Protein AF-A0A4U9HZ77-F1 (afdb_monomer)

Structure (mmCIF, N/CA/C/O backbone):
data_AF-A0A4U9HZ77-F1
#
_entry.id   AF-A0A4U9HZ77-F1
#
loop_
_atom_site.group_PDB
_atom_site.id
_atom_site.type_symbol
_atom_site.label_atom_id
_atom_site.label_alt_id
_atom_site.label_comp_id
_atom_site.label_asym_id
_atom_site.label_entity_id
_atom_site.label_seq_id
_atom_site.pdbx_PDB_ins_code
_atom_site.Cartn_x
_atom_site.Cartn_y
_atom_site.Cartn_z
_atom_site.occupancy
_atom_site.B_iso_or_equiv
_atom_site.auth_seq_id
_atom_site.auth_comp_id
_atom_site.auth_asym_id
_atom_site.auth_atom_id
_atom_site.pdbx_PDB_model_num
ATOM 1 N N . MET A 1 1 ? -3.917 6.157 4.366 1.00 77.12 1 MET A N 1
ATOM 2 C CA . MET A 1 1 ? -2.669 6.931 4.200 1.00 77.12 1 MET A CA 1
ATOM 3 C C . MET A 1 1 ? -2.093 6.623 2.831 1.00 77.12 1 MET A C 1
ATOM 5 O O . MET A 1 1 ? -2.088 5.455 2.458 1.00 77.12 1 MET A O 1
ATOM 9 N N . ILE A 1 2 ? -1.637 7.643 2.105 1.00 84.50 2 ILE A N 1
ATOM 10 C CA . ILE A 1 2 ? -0.819 7.471 0.899 1.00 84.50 2 ILE A CA 1
ATOM 11 C C . ILE A 1 2 ? 0.609 7.849 1.284 1.00 84.50 2 ILE A C 1
ATOM 13 O O . ILE A 1 2 ? 0.805 8.894 1.901 1.00 84.50 2 ILE A O 1
ATOM 17 N N . MET A 1 3 ? 1.572 6.987 0.971 1.00 88.38 3 MET A N 1
ATOM 18 C CA . MET A 1 3 ? 2.997 7.224 1.214 1.00 88.38 3 MET A CA 1
ATOM 19 C C . MET A 1 3 ? 3.758 7.105 -0.094 1.00 88.38 3 MET A C 1
ATOM 21 O O . MET A 1 3 ? 3.463 6.218 -0.891 1.00 88.38 3 MET A O 1
ATOM 25 N N . GLU A 1 4 ? 4.759 7.955 -0.284 1.00 93.62 4 GLU A N 1
ATOM 26 C CA . GLU A 1 4 ? 5.704 7.857 -1.392 1.00 93.62 4 GLU A CA 1
ATOM 27 C C . GLU A 1 4 ? 7.098 7.566 -0.834 1.00 93.62 4 GLU A C 1
ATOM 29 O O . GLU A 1 4 ? 7.519 8.146 0.166 1.00 93.62 4 GLU A O 1
ATOM 34 N N . THR A 1 5 ? 7.798 6.621 -1.448 1.00 92.00 5 THR A N 1
ATOM 35 C CA . THR A 1 5 ? 9.178 6.263 -1.119 1.00 92.00 5 THR A CA 1
ATOM 36 C C . THR A 1 5 ? 10.025 6.395 -2.371 1.00 92.00 5 THR A C 1
ATOM 38 O O . THR A 1 5 ? 9.662 5.850 -3.412 1.00 92.00 5 THR A O 1
ATOM 41 N N . HIS A 1 6 ? 11.150 7.095 -2.249 1.00 94.06 6 HIS A N 1
ATOM 42 C CA . HIS A 1 6 ? 12.164 7.233 -3.291 1.00 94.06 6 HIS A CA 1
ATOM 43 C C . HIS A 1 6 ? 13.411 6.476 -2.855 1.00 94.06 6 HIS A C 1
ATOM 45 O O . HIS A 1 6 ? 13.938 6.726 -1.769 1.00 94.06 6 HIS A O 1
ATOM 51 N N . LEU A 1 7 ? 13.854 5.528 -3.674 1.00 92.44 7 LEU A N 1
ATOM 52 C CA . LEU A 1 7 ? 15.032 4.711 -3.425 1.00 92.44 7 LEU A CA 1
ATOM 53 C C . LEU A 1 7 ? 16.088 5.017 -4.485 1.00 92.44 7 LEU A C 1
ATOM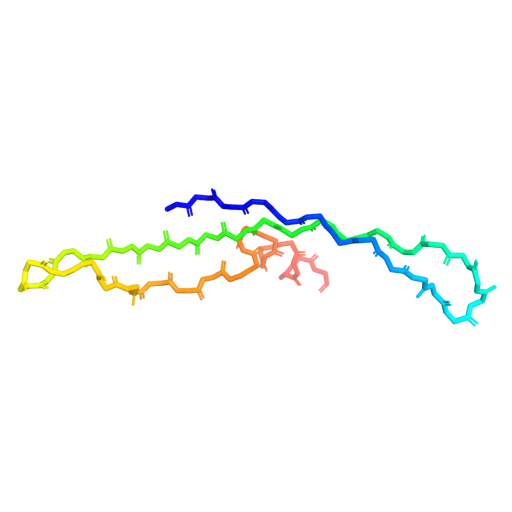 55 O O . LEU A 1 7 ? 15.815 4.866 -5.672 1.00 92.44 7 LEU A O 1
ATOM 59 N N . PHE A 1 8 ? 17.287 5.391 -4.043 1.00 95.31 8 PHE A N 1
ATOM 60 C CA . PHE A 1 8 ? 18.459 5.584 -4.897 1.00 95.31 8 PHE A CA 1
ATOM 61 C C . PHE A 1 8 ? 19.513 4.557 -4.501 1.00 95.31 8 PHE A C 1
ATOM 63 O O . PHE A 1 8 ? 19.925 4.518 -3.339 1.00 95.31 8 PHE A O 1
ATOM 70 N N . PHE A 1 9 ? 19.936 3.714 -5.435 1.00 92.94 9 PHE A N 1
ATOM 71 C CA . PHE A 1 9 ? 20.942 2.687 -5.170 1.00 92.94 9 PHE A CA 1
ATOM 72 C C . PHE A 1 9 ? 21.800 2.424 -6.410 1.00 92.94 9 PHE A C 1
ATOM 74 O O . PHE A 1 9 ? 21.324 2.619 -7.528 1.00 92.94 9 PHE A O 1
ATOM 81 N N . PRO A 1 10 ? 23.068 2.019 -6.235 1.00 94.94 10 PRO A N 1
ATOM 82 C CA . PRO A 1 10 ? 23.930 1.717 -7.365 1.00 94.94 10 PRO A CA 1
ATOM 83 C C . PRO A 1 10 ? 23.419 0.493 -8.131 1.00 94.94 10 PRO A C 1
ATOM 85 O O . PRO A 1 10 ? 22.980 -0.484 -7.520 1.00 94.94 10 PRO A O 1
ATOM 88 N N . ASP A 1 11 ? 23.486 0.543 -9.458 1.00 92.50 11 ASP A N 1
ATOM 89 C CA . ASP A 1 11 ? 23.271 -0.629 -10.307 1.00 92.50 11 ASP A CA 1
ATOM 90 C C . ASP A 1 11 ? 24.550 -1.480 -10.434 1.00 92.50 11 ASP A C 1
ATOM 92 O O . ASP A 1 11 ? 25.626 -1.123 -9.944 1.00 92.50 11 ASP A O 1
ATOM 96 N N . GLU A 1 12 ? 24.442 -2.631 -11.102 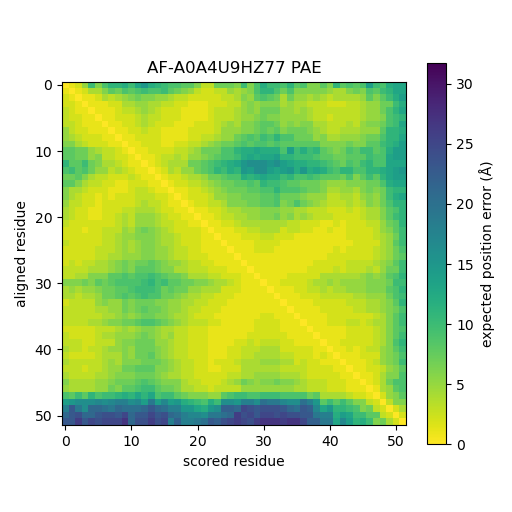1.00 92.44 12 GLU A N 1
ATOM 97 C CA . GLU A 1 12 ? 25.565 -3.561 -11.304 1.00 92.44 12 GLU A CA 1
ATOM 98 C C . GLU A 1 12 ? 26.706 -2.979 -12.161 1.00 92.44 12 GLU A C 1
ATOM 100 O O . GLU A 1 12 ? 27.815 -3.511 -12.163 1.00 92.44 12 GLU A O 1
ATOM 105 N N . GLN A 1 13 ? 26.449 -1.895 -12.893 1.00 93.31 13 GLN A N 1
ATOM 106 C CA . GLN A 1 13 ? 27.377 -1.247 -1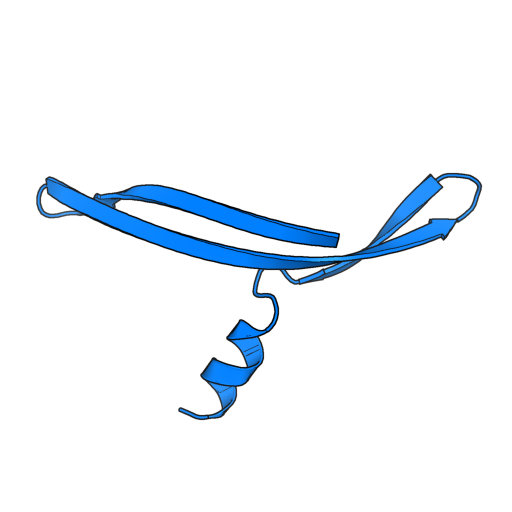3.822 1.00 93.31 13 GLN A CA 1
ATOM 107 C C . GLN A 1 13 ? 27.993 0.030 -13.224 1.00 93.31 13 GLN A C 1
ATOM 109 O O . GLN A 1 13 ? 28.785 0.702 -13.887 1.00 93.31 13 GLN A O 1
ATOM 114 N N . GLY A 1 14 ? 27.677 0.347 -11.963 1.00 90.00 14 GLY A N 1
ATOM 115 C CA . GLY A 1 14 ? 28.161 1.535 -11.261 1.00 90.00 14 GLY A CA 1
ATOM 116 C C . GLY A 1 14 ? 27.388 2.820 -11.581 1.00 90.00 14 GLY A C 1
ATOM 117 O O . GLY A 1 14 ? 27.835 3.899 -11.189 1.00 90.00 14 GLY A O 1
ATOM 118 N N . GLY A 1 15 ? 26.253 2.724 -12.278 1.00 93.00 15 GLY A N 1
ATOM 119 C CA . GLY A 1 15 ? 25.259 3.790 -12.386 1.00 93.00 15 GLY A CA 1
ATOM 120 C C . GLY A 1 15 ? 24.356 3.858 -11.150 1.00 93.00 15 GLY A C 1
ATOM 121 O O . GLY A 1 15 ? 24.554 3.129 -10.178 1.00 93.00 15 GLY A O 1
ATOM 122 N N . THR A 1 16 ? 23.360 4.747 -11.170 1.00 94.38 16 THR A N 1
ATOM 123 C CA . THR A 1 16 ? 22.371 4.896 -10.090 1.00 94.38 16 THR A CA 1
ATOM 124 C C . THR A 1 16 ? 20.995 4.510 -10.612 1.00 94.38 16 THR A C 1
ATOM 126 O O . THR A 1 16 ? 20.490 5.132 -11.544 1.00 94.38 16 THR A O 1
ATOM 129 N N . THR A 1 17 ? 20.366 3.527 -9.975 1.00 94.62 17 THR A N 1
ATOM 130 C CA . THR A 1 17 ? 18.948 3.220 -10.163 1.00 94.62 17 THR A CA 1
ATOM 131 C C . THR A 1 17 ? 18.101 4.058 -9.212 1.00 94.62 17 THR A C 1
ATOM 133 O O . THR A 1 17 ? 18.408 4.183 -8.024 1.00 94.62 17 THR A O 1
ATOM 136 N N . GLU A 1 18 ? 17.007 4.599 -9.744 1.00 94.88 18 GLU A N 1
ATOM 137 C CA . GLU A 1 18 ? 15.969 5.300 -8.995 1.00 94.88 18 GLU A CA 1
ATOM 138 C C . GLU A 1 18 ? 14.663 4.498 -9.050 1.00 94.88 18 GLU A C 1
ATOM 140 O O . GLU A 1 18 ? 14.203 4.108 -10.123 1.00 94.88 18 GLU A O 1
ATOM 145 N N . ILE A 1 19 ? 14.058 4.247 -7.887 1.00 91.19 19 ILE A N 1
ATOM 146 C CA . ILE A 1 19 ? 12.728 3.641 -7.775 1.00 91.19 19 ILE A CA 1
ATOM 147 C C . ILE A 1 19 ? 11.835 4.556 -6.945 1.00 91.19 19 ILE A C 1
ATOM 149 O O . ILE A 1 19 ? 12.096 4.780 -5.762 1.00 91.19 19 ILE A O 1
ATOM 153 N N . THR A 1 20 ? 10.725 5.005 -7.532 1.00 91.62 20 THR A N 1
ATOM 154 C CA . THR A 1 20 ? 9.626 5.643 -6.797 1.00 91.62 20 THR A CA 1
ATOM 155 C C . THR A 1 20 ? 8.504 4.636 -6.571 1.00 91.62 20 THR A C 1
ATOM 157 O O . THR A 1 20 ? 8.005 4.021 -7.513 1.00 91.62 20 THR A O 1
ATOM 160 N N . ARG A 1 21 ? 8.062 4.485 -5.319 1.00 90.56 21 ARG A N 1
ATOM 161 C CA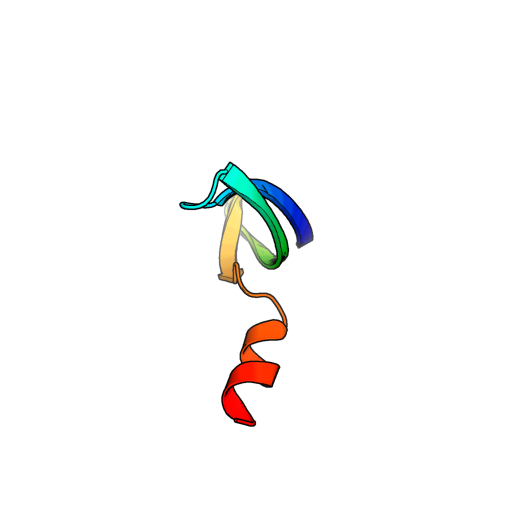 . ARG A 1 21 ? 6.957 3.596 -4.945 1.00 90.56 21 ARG A CA 1
ATOM 162 C C . ARG A 1 21 ? 5.899 4.353 -4.156 1.00 90.56 21 ARG A C 1
ATOM 164 O O . ARG A 1 21 ? 6.198 4.947 -3.121 1.00 90.56 21 ARG A O 1
ATOM 171 N N . ARG A 1 22 ? 4.654 4.310 -4.636 1.00 93.44 22 ARG A N 1
ATOM 172 C CA . ARG A 1 22 ? 3.486 4.887 -3.958 1.00 93.44 22 ARG A CA 1
ATOM 173 C C . ARG A 1 22 ? 2.660 3.776 -3.328 1.00 93.44 22 ARG A C 1
AT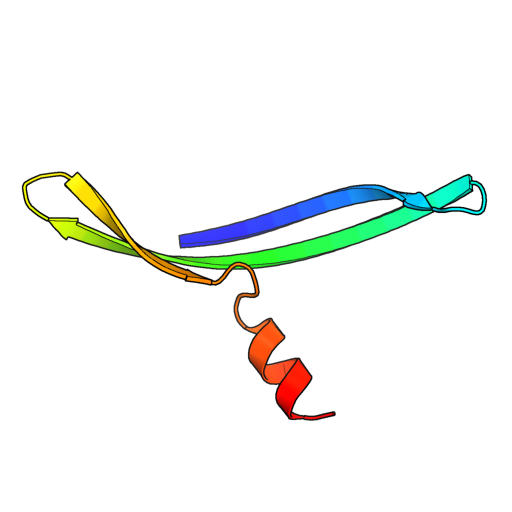OM 175 O O . ARG A 1 22 ? 2.123 2.940 -4.039 1.00 93.44 22 ARG A O 1
ATOM 182 N N . ALA A 1 23 ? 2.544 3.781 -2.008 1.00 94.94 23 ALA A N 1
ATOM 183 C CA . ALA A 1 23 ? 1.799 2.788 -1.243 1.00 94.94 23 ALA A CA 1
ATOM 184 C C . ALA A 1 23 ? 0.465 3.351 -0.732 1.00 94.94 23 ALA A C 1
ATOM 186 O O . ALA A 1 23 ? 0.336 4.546 -0.458 1.00 94.94 23 ALA A O 1
ATOM 187 N N . THR A 1 24 ? -0.522 2.471 -0.5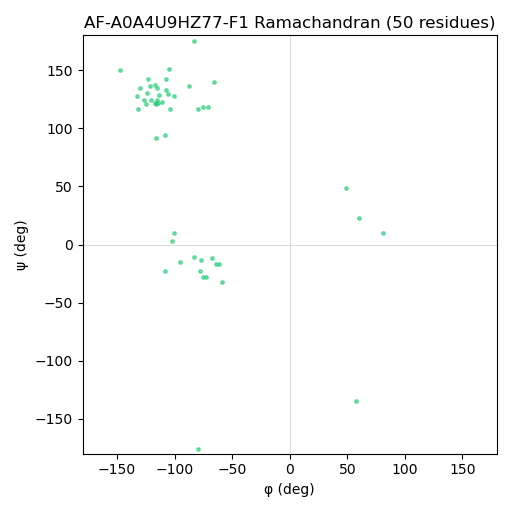63 1.00 95.94 24 THR A N 1
ATOM 188 C CA . THR A 1 24 ? -1.824 2.762 0.047 1.00 95.94 24 THR A CA 1
ATOM 189 C C . THR A 1 24 ? -2.028 1.884 1.276 1.00 95.94 24 THR A C 1
ATOM 191 O O . THR A 1 24 ? -2.012 0.661 1.185 1.00 95.94 24 THR A O 1
ATOM 194 N N . TYR A 1 25 ? -2.288 2.516 2.419 1.00 96.31 25 TYR A N 1
ATOM 195 C CA . TYR A 1 25 ? -2.594 1.823 3.669 1.00 96.31 25 TYR A CA 1
ATOM 196 C C . TYR A 1 25 ? -3.959 2.238 4.205 1.00 96.31 25 TYR A C 1
ATOM 198 O O . TYR A 1 25 ? -4.268 3.437 4.252 1.00 96.31 25 TYR A O 1
ATOM 206 N N . VAL A 1 26 ? -4.752 1.274 4.671 1.00 97.00 26 VAL A N 1
ATOM 207 C CA . VAL A 1 26 ? -6.020 1.539 5.365 1.00 97.00 26 VAL A CA 1
ATOM 208 C C . VAL A 1 26 ? -5.934 1.017 6.785 1.00 97.00 26 VAL A C 1
ATOM 210 O O . VAL A 1 26 ? -5.711 -0.172 7.019 1.00 97.00 26 VAL A O 1
ATOM 213 N N . PHE A 1 27 ? -6.142 1.922 7.735 1.00 97.31 27 PHE A N 1
ATOM 214 C CA . PHE A 1 27 ? -6.154 1.607 9.152 1.00 97.31 27 PHE A CA 1
ATOM 215 C C . PHE A 1 27 ? -7.578 1.666 9.686 1.00 97.31 27 PHE A C 1
ATOM 217 O O . PHE A 1 27 ? -8.354 2.546 9.310 1.00 97.31 27 PHE A O 1
ATOM 224 N N . ARG A 1 28 ? -7.899 0.747 10.591 1.00 98.06 28 ARG A N 1
ATOM 225 C CA . ARG A 1 28 ? -9.141 0.752 11.358 1.00 98.06 28 ARG A CA 1
ATOM 226 C C . ARG A 1 28 ? -8.808 0.909 12.834 1.00 98.06 28 ARG A C 1
ATOM 228 O O . ARG A 1 28 ? -7.861 0.293 13.318 1.00 98.06 28 ARG A O 1
ATOM 235 N N . LEU A 1 29 ? -9.571 1.744 13.530 1.00 98.00 29 LEU A N 1
ATOM 23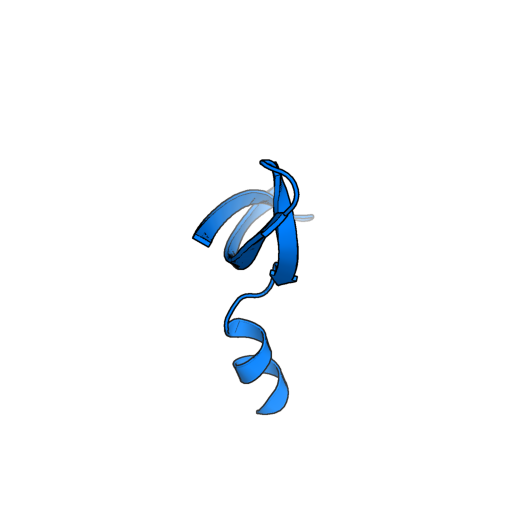6 C CA . LEU A 1 29 ? -9.473 1.876 14.976 1.00 98.00 29 LEU A CA 1
ATOM 237 C C . LEU A 1 29 ? -10.234 0.718 15.631 1.00 98.00 29 LEU A C 1
ATOM 239 O O . LEU A 1 29 ? -11.448 0.609 15.470 1.00 98.00 29 LEU A O 1
ATOM 243 N N . GLU A 1 30 ? -9.522 -0.134 16.360 1.00 98.12 30 GLU A N 1
ATOM 244 C CA . GLU A 1 30 ? -10.080 -1.250 17.125 1.00 98.12 30 GLU A CA 1
ATOM 245 C C . GLU A 1 30 ? -9.475 -1.241 18.530 1.00 98.12 30 GLU A C 1
ATOM 247 O O . GLU A 1 30 ? -8.255 -1.200 18.682 1.00 98.12 30 GLU A O 1
ATOM 252 N N . ASN A 1 31 ? -10.324 -1.275 19.560 1.00 97.44 31 ASN A N 1
ATOM 253 C CA . ASN A 1 31 ? -9.917 -1.281 20.971 1.00 97.44 31 ASN A CA 1
ATOM 254 C C . ASN A 1 31 ? -8.877 -0.190 21.298 1.00 97.44 31 ASN A C 1
ATOM 256 O O . ASN A 1 31 ? -7.840 -0.474 21.893 1.00 97.44 31 ASN A O 1
ATOM 260 N N . ASP A 1 32 ? -9.155 1.041 20.858 1.00 97.50 32 ASP A N 1
ATOM 261 C CA . ASP A 1 32 ? -8.287 2.217 21.033 1.00 97.50 32 ASP A CA 1
ATOM 262 C C . ASP A 1 32 ? -6.886 2.086 20.394 1.00 97.50 32 ASP A C 1
ATOM 264 O O . ASP A 1 32 ? -5.929 2.762 20.763 1.00 97.50 32 ASP A O 1
ATOM 268 N N . ARG A 1 33 ? -6.749 1.209 19.391 1.00 97.88 33 ARG A N 1
ATOM 269 C CA . ARG A 1 33 ? -5.517 1.015 18.625 1.00 97.88 33 ARG A CA 1
ATOM 270 C C . ARG A 1 33 ? -5.792 1.058 17.128 1.00 97.88 33 ARG A C 1
ATOM 272 O O . ARG A 1 33 ? -6.705 0.408 16.628 1.00 97.88 33 ARG A O 1
ATOM 279 N N . TRP A 1 34 ? -4.961 1.784 16.388 1.00 97.75 34 TRP A N 1
ATOM 280 C CA . TRP A 1 34 ? -4.978 1.728 14.928 1.00 97.75 34 TRP A CA 1
ATOM 281 C C . TRP A 1 34 ? -4.336 0.430 14.446 1.00 97.75 34 TRP A C 1
ATOM 283 O O . TRP A 1 34 ? -3.157 0.178 14.693 1.00 97.75 34 TRP A O 1
ATOM 293 N N . LEU A 1 35 ? -5.115 -0.390 13.749 1.00 97.81 35 LEU A N 1
ATOM 294 C CA . LEU A 1 35 ? -4.664 -1.622 13.117 1.00 97.81 35 LEU A CA 1
ATOM 295 C C . LEU A 1 35 ? -4.619 -1.445 11.606 1.00 97.81 35 LEU A C 1
ATOM 297 O O . LEU A 1 35 ? -5.565 -0.928 11.010 1.00 97.81 35 LEU A O 1
ATOM 301 N N . CYS A 1 36 ? -3.521 -1.873 10.985 1.00 97.06 36 CYS A N 1
ATOM 302 C CA . CYS A 1 36 ? -3.430 -1.926 9.531 1.00 97.06 36 CYS A CA 1
ATOM 303 C C . CYS A 1 36 ? -4.336 -3.055 9.027 1.00 97.06 36 CYS A C 1
ATOM 305 O O . CYS A 1 36 ? -4.147 -4.213 9.390 1.00 97.06 36 CYS A O 1
ATOM 307 N N . T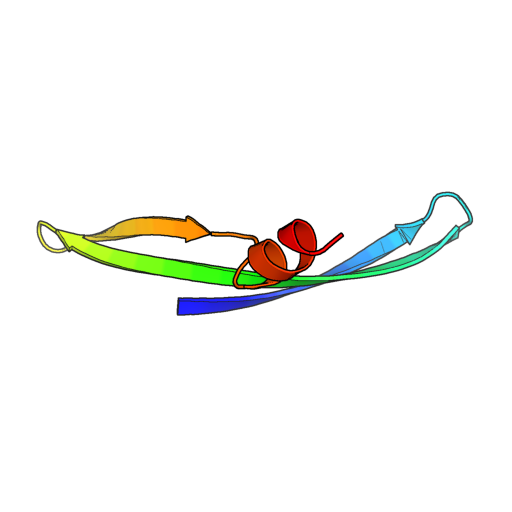HR A 1 37 ? -5.334 -2.703 8.222 1.00 97.38 37 THR A N 1
ATOM 308 C CA . THR A 1 37 ? -6.306 -3.651 7.646 1.00 97.38 37 THR A CA 1
ATOM 309 C C . THR A 1 37 ? -6.103 -3.857 6.152 1.00 97.38 37 THR A C 1
ATOM 311 O O . THR A 1 37 ? -6.496 -4.890 5.621 1.00 97.38 37 THR A O 1
ATOM 314 N N . ILE A 1 38 ? -5.467 -2.894 5.478 1.00 96.38 38 ILE A N 1
ATOM 315 C CA . ILE A 1 38 ? -5.011 -3.025 4.096 1.00 96.38 38 ILE A CA 1
ATOM 316 C C . ILE A 1 38 ? -3.570 -2.538 4.042 1.00 96.38 38 ILE A C 1
ATOM 318 O O . ILE A 1 38 ? -3.310 -1.357 4.283 1.00 96.38 38 ILE A O 1
ATOM 322 N N . ASP A 1 39 ? -2.671 -3.456 3.700 1.00 95.69 39 ASP A N 1
ATOM 323 C CA . ASP A 1 39 ? -1.267 -3.199 3.398 1.00 95.69 39 ASP A CA 1
ATOM 324 C C . ASP A 1 39 ? -1.048 -3.373 1.892 1.0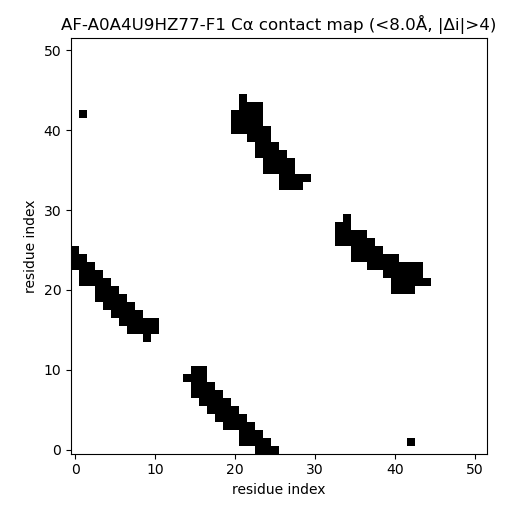0 95.69 39 ASP A C 1
ATOM 326 O O . ASP A 1 39 ? -0.888 -4.487 1.394 1.00 95.69 39 ASP A O 1
ATOM 330 N N . ASN A 1 40 ? -1.117 -2.266 1.150 1.00 93.88 40 ASN A N 1
ATOM 331 C CA . ASN A 1 40 ? -0.825 -2.252 -0.276 1.00 93.88 40 ASN A CA 1
ATOM 332 C C . ASN A 1 40 ? 0.402 -1.378 -0.552 1.00 93.88 40 ASN A C 1
ATOM 334 O O . ASN A 1 40 ? 0.300 -0.182 -0.834 1.00 93.88 40 ASN A O 1
ATOM 338 N N . SER A 1 41 ? 1.572 -2.006 -0.556 1.00 92.06 41 SER A N 1
ATOM 339 C CA . SER A 1 41 ? 2.834 -1.351 -0.908 1.00 92.06 41 SER A CA 1
ATOM 340 C C . SER A 1 41 ? 2.946 -0.935 -2.384 1.00 92.06 41 SER A C 1
ATOM 342 O O . SER A 1 41 ? 3.869 -0.202 -2.726 1.00 92.06 41 SER A O 1
ATOM 344 N N . TYR A 1 42 ? 2.055 -1.387 -3.270 1.00 91.31 42 TYR A N 1
ATOM 345 C CA . TYR A 1 42 ? 2.062 -1.079 -4.710 1.00 91.31 42 TYR A CA 1
ATOM 346 C C . TYR A 1 42 ? 1.148 0.097 -5.082 1.00 91.31 42 TYR A C 1
ATOM 348 O O . TYR A 1 42 ? 1.234 0.617 -6.192 1.00 91.31 42 TYR A O 1
ATOM 356 N N . GLY A 1 43 ? 0.250 0.504 -4.180 1.00 91.94 43 GLY A N 1
ATOM 357 C CA . GLY A 1 43 ? -0.732 1.548 -4.460 1.00 91.94 43 GLY A CA 1
ATOM 358 C C . GLY A 1 43 ? -1.596 1.197 -5.671 1.00 91.94 43 GLY A C 1
ATOM 359 O O . GLY A 1 43 ? -2.083 0.073 -5.786 1.00 91.94 43 GLY A O 1
ATOM 360 N N . THR A 1 44 ? -1.799 2.157 -6.572 1.00 92.25 44 THR A N 1
ATOM 361 C CA . THR A 1 44 ? -2.577 1.953 -7.805 1.00 92.25 44 THR A CA 1
ATOM 362 C C . THR A 1 44 ? -1.772 1.332 -8.940 1.00 92.25 44 THR A C 1
ATOM 364 O O . THR A 1 44 ? -2.382 0.896 -9.908 1.00 92.25 44 THR A O 1
ATOM 367 N N . SER A 1 45 ? -0.443 1.223 -8.822 1.00 89.06 45 SER A N 1
ATOM 368 C CA . SER A 1 45 ? 0.411 0.624 -9.861 1.00 89.06 45 SER A CA 1
ATOM 369 C C . SER A 1 45 ? 0.077 -0.842 -10.149 1.00 89.06 45 SER A C 1
ATOM 371 O O . SER A 1 45 ? 0.444 -1.367 -11.192 1.00 89.06 45 SER A O 1
ATOM 373 N N . VAL A 1 46 ? -0.654 -1.505 -9.247 1.00 87.94 46 VAL A N 1
ATOM 374 C CA . VAL A 1 46 ? -1.207 -2.846 -9.483 1.00 87.94 46 VAL A CA 1
ATOM 375 C C . VAL A 1 46 ? -2.138 -2.898 -10.703 1.00 87.94 46 VAL A C 1
ATOM 377 O O . VAL A 1 46 ? -2.168 -3.909 -11.392 1.00 87.94 46 VAL A O 1
ATOM 380 N N . LEU A 1 47 ? -2.852 -1.807 -10.999 1.00 90.62 47 LEU A N 1
ATOM 381 C CA . LEU A 1 47 ? -3.784 -1.726 -12.130 1.00 90.62 47 LEU A CA 1
ATOM 382 C C . LEU A 1 47 ? -3.052 -1.588 -13.470 1.00 90.62 47 LEU A C 1
ATOM 384 O O . LEU A 1 47 ? -3.549 -2.033 -14.502 1.00 90.62 47 LEU A O 1
ATOM 388 N N . ASP A 1 48 ? -1.851 -1.011 -13.450 1.00 84.81 48 ASP A N 1
ATOM 389 C CA . ASP A 1 48 ? -1.032 -0.836 -14.649 1.00 84.81 48 ASP A CA 1
ATOM 390 C C . ASP A 1 48 ? -0.447 -2.181 -15.125 1.00 84.81 48 ASP A C 1
ATOM 392 O O . ASP A 1 48 ? -0.235 -2.378 -16.319 1.00 84.81 48 ASP A O 1
ATOM 396 N N . ALA A 1 49 ? -0.237 -3.134 -14.206 1.00 67.12 49 ALA A N 1
ATOM 397 C CA . ALA A 1 49 ? 0.289 -4.470 -14.502 1.00 67.12 49 ALA A CA 1
ATOM 398 C C . ALA A 1 49 ? -0.751 -5.432 -15.110 1.00 67.12 49 ALA A C 1
ATOM 400 O O . ALA A 1 49 ? -0.370 -6.386 -15.779 1.00 67.12 49 ALA A O 1
ATOM 401 N N . GLU A 1 50 ? -2.049 -5.196 -14.895 1.00 58.78 50 GLU A N 1
ATOM 402 C CA . GLU A 1 50 ? -3.140 -6.008 -15.469 1.00 58.78 50 GLU A CA 1
ATOM 403 C C . GLU A 1 50 ? -3.412 -5.695 -16.952 1.00 58.78 50 GLU A C 1
ATOM 405 O O . GLU A 1 50 ? -4.118 -6.442 -17.626 1.00 58.78 50 GLU A O 1
ATOM 410 N N . SER A 1 51 ? -2.858 -4.592 -17.464 1.00 55.34 51 SER A N 1
ATOM 411 C CA . SER A 1 51 ? -3.093 -4.101 -18.828 1.00 55.34 51 SER A CA 1
ATOM 412 C C . SER A 1 51 ? -1.960 -4.438 -19.815 1.00 55.34 51 SER A C 1
ATOM 414 O O . SER A 1 51 ? -1.955 -3.898 -20.924 1.00 55.34 51 SER A O 1
ATOM 416 N N . ALA A 1 52 ? -1.004 -5.291 -19.421 1.00 45.59 52 ALA A N 1
ATOM 417 C CA . ALA A 1 52 ? 0.196 -5.650 -20.187 1.00 45.59 52 ALA A CA 1
ATOM 418 C C . ALA A 1 52 ? 0.247 -7.138 -20.562 1.00 45.59 52 ALA A C 1
ATOM 420 O O . ALA A 1 52 ? -0.126 -7.983 -19.717 1.00 45.59 52 ALA A O 1
#

Solvent-accessible surface area (backbone atoms only — not comparable to full-atom values): 3286 Å² total; per-residue (Å²): 90,78,47,78,46,81,44,79,46,74,44,100,86,74,49,76,44,77,48,78,41,46,24,38,40,42,70,46,81,53,94,96,37,80,39,81,75,38,86,35,73,54,41,72,58,60,63,63,61,74,76,110

Secondary structure (DSSP, 8-state):
-EEEEEEEEE-TTS-EEEEEEEEEEEEEEETTEEEEEEEETTTTHHHHHTT-

InterPro domains:
  IPR032710 NTF2-like domain superfamily [SSF54427] (5-45)

Nearest PDB structures (foldseek):
  2f86-assembly1_H  TM=5.512E-01  e=8.993E-02  Caenorhabditis elegans
  8uso-assembly1_B  TM=5.287E-01  e=6.000E-01  Homo sapiens
  1kpp-assembly1_A  TM=4.632E-01  e=9.089E-01  Homo sapiens
  6yef-assembly1_0  TM=4.055E-01  e=9.747E+00  Staphylococcus aureus subsp. aureus NCTC 8325
  7jil-assembly1_X  TM=2.107E-01  e=4.004E+00  Flavobacterium johnsoniae

Sequence (52 aa):
MIMETHLFFPDEQGGTTEITRRATYVFRLENDRWLCTIDNSYGTSVLDAESA

pLDDT: mean 90.55, std 10.74, range [45.59, 98.12]

Mean predicted aligned error: 5.47 Å

Organism: NCBI:txid83655

Radius of gyration: 15.63 Å; Cα contacts (8 Å, |Δi|>4): 81; chains: 1; bounding box: 38×14×41 Å

Foldseek 3Di:
DKDWDWDWDADPVRHIDIDIWIWDWDWDQDPNDTDTPDGGRRHCVVVVVVVD